Protein AF-A0A2K8JWA5-F1 (afdb_monomer_lite)

Secondary structure (DSSP, 8-state):
----------------PPPPHHHHHHHHHHHHHHHHHHHHHHHHHHHHHHHHHHHHHHHHHHHH--HHHHHHHHHHHHHHHHHHHHHHHHHHHHHHHHHHHHHHHHHTT---HHHHHHHHHHHHSTT-HHHHHHHHHHHHHHHHHHHHHHHHHHHHHHH--

Sequence (161 aa):
MLLPTSLLLILCSLTLADVSSKDVDQMKQELINLQNQLKYIKKSQLKNIENIVTKNVEEISKKKGTEYAEKCANTNGKRLLNDIKEKLDEATIGFIESCRNLLNMIEKHEMNQVELNQTKRMLLQQDGLFKQQINQTISAVNNYVMKKIWTFEQQISKQCY

pLDDT: mean 87.89, std 15.42, range [35.19, 98.12]

Organism: Pristhesancus plagipennis (NCBI:txid1955184)

Foldseek 3Di:
DDDDDDPPPPPPPPPPPFQDPVLLVVLLVLLVVLLVVLVCLLVVLLVVLVVLLVVLLVVQCVVPVDPQLSVVSNVLSVVLSVVLNVLSCVLRVVSNVVSVVVNVCSVVVVDDRVRS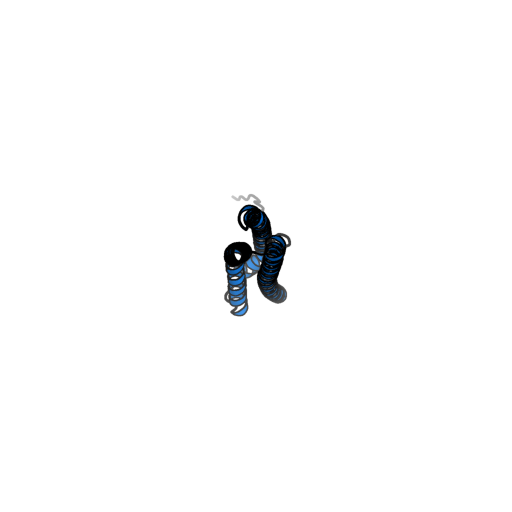SLSSQLRPDPPNVSVVSSVVSSVVSVVVSVVSSVVSSVCSVVPRD

Structure (mmCIF, N/CA/C/O backbone):
data_AF-A0A2K8JWA5-F1
#
_entry.id   AF-A0A2K8JWA5-F1
#
loop_
_atom_site.group_PDB
_atom_site.id
_atom_site.type_symbol
_atom_site.label_atom_id
_atom_site.label_alt_id
_atom_site.label_comp_id
_atom_site.label_asym_id
_atom_site.label_entity_id
_atom_site.label_seq_id
_atom_site.pdbx_PDB_ins_code
_atom_site.Cartn_x
_atom_site.Cartn_y
_atom_site.Cartn_z
_atom_site.occupancy
_atom_site.B_iso_or_equiv
_atom_site.auth_seq_id
_atom_site.auth_comp_id
_atom_site.auth_asym_id
_atom_site.auth_atom_id
_atom_site.pdbx_PDB_model_num
ATOM 1 N N . MET A 1 1 ? 2.955 7.417 -74.165 1.00 35.19 1 MET A N 1
ATOM 2 C CA . MET A 1 1 ? 4.221 7.426 -73.402 1.00 35.19 1 MET A CA 1
ATOM 3 C C . MET A 1 1 ? 4.059 8.354 -72.205 1.00 35.19 1 MET A C 1
ATOM 5 O O . MET A 1 1 ? 3.678 9.491 -72.419 1.00 35.19 1 MET A O 1
ATOM 9 N N . LEU A 1 2 ? 4.347 7.825 -71.007 1.00 36.47 2 LEU A N 1
ATOM 10 C CA . LEU A 1 2 ? 4.754 8.502 -69.758 1.00 36.47 2 LEU A CA 1
ATOM 11 C C . LEU A 1 2 ? 3.751 9.416 -69.004 1.00 36.47 2 LEU A C 1
ATOM 13 O O . LEU A 1 2 ? 3.599 10.594 -69.298 1.00 36.47 2 LEU A O 1
ATOM 17 N N . LEU A 1 3 ? 3.168 8.846 -67.939 1.00 44.75 3 LEU A N 1
ATOM 18 C CA . LEU A 1 3 ? 2.976 9.476 -66.610 1.00 44.75 3 LEU A CA 1
ATOM 19 C C . LEU A 1 3 ? 4.362 9.630 -65.923 1.00 44.75 3 LEU A C 1
ATOM 21 O O . LEU A 1 3 ? 5.254 8.875 -66.328 1.00 44.75 3 LEU A O 1
ATOM 25 N N . PRO A 1 4 ? 4.596 10.516 -64.914 1.00 49.88 4 PRO A N 1
ATOM 26 C CA . PRO A 1 4 ? 3.810 10.584 -63.656 1.00 49.88 4 PRO A CA 1
ATOM 27 C C . PRO A 1 4 ? 3.616 12.005 -63.045 1.00 49.88 4 PRO A C 1
ATOM 29 O O . PRO A 1 4 ? 4.443 12.891 -63.203 1.00 49.88 4 PRO A O 1
ATOM 32 N N . THR A 1 5 ? 2.466 12.366 -62.459 1.00 50.00 5 THR A N 1
ATOM 33 C CA . THR A 1 5 ? 2.044 12.169 -61.045 1.00 50.00 5 THR A CA 1
ATOM 34 C C . THR A 1 5 ? 3.155 12.242 -59.992 1.00 50.00 5 THR A C 1
ATOM 36 O O . THR A 1 5 ? 3.674 11.219 -59.550 1.00 50.00 5 THR A O 1
ATOM 39 N N . SER A 1 6 ? 3.441 13.453 -59.511 1.00 44.62 6 SER A N 1
ATOM 40 C CA . SER A 1 6 ? 4.202 13.693 -58.279 1.00 44.62 6 SER A CA 1
ATOM 41 C C . SER A 1 6 ? 3.305 13.488 -57.053 1.00 44.62 6 SER A C 1
ATOM 43 O O . SER A 1 6 ? 2.729 14.438 -56.526 1.00 44.62 6 SER A O 1
ATOM 45 N N . LEU A 1 7 ? 3.167 12.240 -56.600 1.00 40.28 7 LEU A N 1
ATOM 46 C CA . LEU A 1 7 ? 2.633 11.935 -55.273 1.00 40.28 7 LEU A CA 1
ATOM 47 C C . LEU A 1 7 ? 3.790 12.059 -54.270 1.00 40.28 7 LEU A C 1
ATOM 49 O O . LEU A 1 7 ? 4.608 11.151 -54.132 1.00 40.28 7 LEU A O 1
ATOM 53 N N . LEU A 1 8 ? 3.897 13.210 -53.603 1.00 41.66 8 LEU A N 1
ATOM 54 C CA . LEU A 1 8 ? 4.849 13.399 -52.511 1.00 41.66 8 LEU A CA 1
ATOM 55 C C . LEU A 1 8 ? 4.314 12.655 -51.275 1.00 41.66 8 LEU A C 1
ATOM 57 O O . LEU A 1 8 ? 3.499 13.171 -50.514 1.00 41.66 8 LEU A O 1
ATOM 61 N N . LEU A 1 9 ? 4.737 11.404 -51.108 1.00 40.00 9 LEU A N 1
ATOM 62 C CA . LEU A 1 9 ? 4.533 10.632 -49.885 1.00 40.00 9 LEU A CA 1
ATOM 63 C C . LEU A 1 9 ? 5.448 11.206 -48.796 1.00 40.00 9 LEU A C 1
ATOM 65 O O . LEU A 1 9 ? 6.640 10.907 -48.745 1.00 40.00 9 LEU A O 1
ATOM 69 N N . ILE A 1 10 ? 4.888 12.040 -47.917 1.00 46.53 10 ILE A N 1
ATOM 70 C CA . ILE A 1 10 ? 5.524 12.387 -46.643 1.00 46.53 10 ILE A CA 1
ATOM 71 C C . ILE A 1 10 ? 5.440 11.137 -45.763 1.00 46.53 10 ILE A C 1
ATOM 73 O O . ILE A 1 10 ? 4.456 10.897 -45.065 1.00 46.53 10 ILE A O 1
ATOM 77 N N . LEU A 1 11 ? 6.474 10.302 -45.833 1.00 39.97 11 LEU A N 1
ATOM 78 C CA . LEU A 1 11 ? 6.729 9.277 -44.832 1.00 39.97 11 LEU A CA 1
ATOM 79 C C . LEU A 1 11 ? 7.091 10.002 -43.531 1.00 39.97 11 LEU A C 1
ATOM 81 O O . LEU A 1 11 ? 8.221 10.448 -43.353 1.00 39.97 11 LEU A O 1
ATOM 85 N N . CYS A 1 12 ? 6.133 10.124 -42.610 1.00 38.69 12 CYS A N 1
ATOM 86 C CA . CYS A 1 12 ? 6.438 10.352 -41.200 1.00 38.69 12 CYS A CA 1
ATOM 87 C C . CYS A 1 12 ? 7.185 9.118 -40.679 1.00 38.69 12 CYS A C 1
ATOM 89 O O . CYS A 1 12 ? 6.598 8.219 -40.081 1.00 38.69 12 CYS A O 1
ATOM 91 N N . SER A 1 13 ? 8.492 9.055 -40.917 1.00 44.75 13 SER A N 1
ATOM 92 C CA . SER A 1 13 ? 9.375 8.179 -40.166 1.00 44.75 13 SER A CA 1
ATOM 93 C C . SER A 1 13 ? 9.379 8.685 -38.727 1.00 44.75 13 SER A C 1
ATOM 95 O O . SER A 1 13 ? 10.101 9.621 -38.388 1.00 44.75 13 SER A O 1
ATOM 97 N N . LEU A 1 14 ? 8.542 8.087 -37.877 1.00 46.97 14 LEU A N 1
ATOM 98 C CA . LEU A 1 14 ? 8.767 8.080 -36.437 1.00 46.97 14 LEU A CA 1
ATOM 99 C C . LEU A 1 14 ? 10.097 7.354 -36.217 1.00 46.97 14 LEU A C 1
ATOM 101 O O . LEU A 1 14 ? 10.131 6.148 -35.994 1.00 46.97 14 LEU A O 1
ATOM 105 N N . THR A 1 15 ? 11.208 8.078 -36.327 1.00 48.41 15 THR A N 1
ATOM 106 C CA . THR A 1 15 ? 12.483 7.638 -35.778 1.00 48.41 15 THR A CA 1
ATOM 107 C C . THR A 1 15 ? 12.279 7.603 -34.269 1.00 48.41 15 THR A C 1
ATOM 109 O O . THR A 1 15 ? 12.409 8.622 -33.587 1.00 48.41 15 THR A O 1
ATOM 112 N N . LEU A 1 16 ? 11.840 6.457 -33.745 1.00 56.34 16 LEU A N 1
ATOM 113 C CA . LEU A 1 16 ? 11.943 6.183 -32.322 1.00 56.34 16 LEU A CA 1
ATOM 114 C C . LEU A 1 16 ? 13.439 6.231 -32.033 1.00 56.34 16 LEU A C 1
ATOM 116 O O . LEU A 1 16 ? 14.168 5.338 -32.449 1.00 56.34 16 LEU A O 1
ATOM 120 N N . ALA A 1 17 ? 13.900 7.324 -31.426 1.00 66.25 17 ALA A N 1
ATOM 121 C CA . ALA A 1 17 ? 15.262 7.380 -30.931 1.00 66.25 17 ALA A CA 1
ATOM 122 C C . ALA A 1 17 ? 15.467 6.159 -30.025 1.00 66.25 17 ALA A C 1
ATOM 124 O O . ALA A 1 17 ? 14.607 5.869 -29.182 1.00 66.25 17 ALA A O 1
ATOM 125 N N . ASP A 1 18 ? 16.561 5.432 -30.243 1.00 81.62 18 ASP A N 1
ATOM 126 C CA . ASP A 1 18 ? 16.904 4.289 -29.406 1.00 81.62 18 ASP A CA 1
ATOM 127 C C . ASP A 1 18 ? 16.947 4.722 -27.940 1.00 81.62 18 ASP A C 1
ATOM 129 O O . ASP A 1 18 ? 17.388 5.827 -27.597 1.00 81.62 18 ASP A O 1
ATOM 133 N N . VAL A 1 19 ? 16.461 3.849 -27.061 1.00 87.81 19 VAL A N 1
ATOM 134 C CA . VAL A 1 19 ? 16.524 4.079 -25.622 1.00 87.81 19 VAL A CA 1
ATOM 135 C C . VAL A 1 19 ? 17.988 4.056 -25.207 1.00 87.81 19 VAL A C 1
ATOM 137 O O . VAL A 1 19 ? 18.680 3.050 -25.362 1.00 87.81 19 VAL A O 1
ATOM 140 N N . SER A 1 20 ? 18.465 5.182 -24.680 1.00 92.50 20 SER A N 1
ATOM 141 C CA . SER A 1 20 ? 19.855 5.319 -24.252 1.00 92.50 20 SER A CA 1
ATOM 142 C C . SER A 1 20 ? 20.125 4.551 -22.954 1.00 92.50 20 SER A C 1
ATOM 144 O O . SER A 1 20 ? 19.215 4.292 -22.167 1.00 92.50 20 SER A O 1
ATOM 146 N N . SER A 1 21 ? 21.394 4.251 -22.663 1.00 92.69 21 SER A N 1
ATOM 147 C CA . SER A 1 21 ? 21.792 3.675 -21.365 1.00 92.69 21 SER A CA 1
ATOM 148 C C . SER A 1 21 ? 21.350 4.546 -20.184 1.00 92.69 21 SER A C 1
ATOM 150 O O . SER A 1 21 ? 20.861 4.037 -19.180 1.00 92.69 21 SER A O 1
ATOM 152 N N . LYS A 1 22 ? 21.420 5.873 -20.342 1.00 94.75 22 LYS A N 1
ATOM 153 C CA . LYS A 1 22 ? 20.919 6.833 -19.354 1.00 94.75 22 LYS A CA 1
ATOM 154 C C . LYS A 1 22 ? 19.415 6.686 -19.118 1.00 94.75 22 LYS A C 1
ATOM 156 O O . LYS A 1 22 ? 18.977 6.750 -17.973 1.00 94.75 22 LYS A O 1
ATOM 161 N N . ASP A 1 23 ? 18.626 6.497 -20.176 1.00 94.69 23 ASP A N 1
ATOM 162 C CA . ASP A 1 23 ? 17.183 6.270 -20.043 1.00 94.69 23 ASP A CA 1
ATOM 163 C C . ASP A 1 23 ? 16.895 4.965 -19.293 1.00 94.69 23 ASP A C 1
ATOM 165 O O . ASP A 1 23 ? 16.015 4.928 -18.435 1.00 94.69 23 ASP A O 1
ATOM 169 N N . VAL A 1 24 ? 17.658 3.906 -19.584 1.00 95.94 24 VAL A N 1
ATOM 170 C CA . VAL A 1 24 ? 17.571 2.624 -18.873 1.00 95.94 24 VAL A CA 1
ATOM 171 C C . VAL A 1 24 ? 17.838 2.809 -17.381 1.00 95.94 24 VAL A C 1
ATOM 173 O O . VAL A 1 24 ? 17.037 2.363 -16.559 1.00 95.94 24 VAL A O 1
ATOM 176 N N . ASP A 1 25 ? 18.906 3.516 -17.016 1.00 97.00 25 ASP A N 1
ATOM 177 C CA . ASP A 1 25 ? 19.234 3.780 -15.613 1.00 97.00 25 ASP A CA 1
ATOM 178 C C . ASP A 1 25 ? 18.148 4.609 -14.917 1.00 97.00 25 ASP A C 1
ATOM 180 O O . ASP A 1 25 ? 17.762 4.308 -13.786 1.00 97.00 25 ASP A O 1
ATOM 184 N N . GLN A 1 26 ? 17.588 5.611 -15.601 1.00 96.62 26 GLN A N 1
ATOM 185 C CA . GLN A 1 26 ? 16.473 6.400 -15.075 1.00 96.62 26 GLN A CA 1
ATOM 186 C C . GLN A 1 26 ? 15.218 5.553 -14.848 1.00 96.62 26 GLN A C 1
ATOM 188 O O . GLN A 1 26 ? 14.578 5.692 -13.806 1.00 96.62 26 GLN A O 1
ATOM 193 N N . MET A 1 27 ? 14.877 4.648 -15.772 1.00 96.38 27 MET A N 1
ATOM 194 C CA . MET A 1 27 ? 13.753 3.725 -15.594 1.00 96.38 27 MET A CA 1
ATOM 195 C C . MET A 1 27 ? 13.962 2.808 -14.387 1.00 96.38 27 MET A C 1
ATOM 197 O O . MET A 1 27 ? 13.051 2.665 -13.573 1.00 96.38 27 MET A O 1
ATOM 201 N N . LYS A 1 28 ? 15.161 2.229 -14.225 1.00 97.88 28 LYS A N 1
ATOM 202 C CA . LYS A 1 28 ? 15.490 1.385 -13.064 1.00 97.88 28 LYS A CA 1
ATOM 203 C C . LYS A 1 28 ? 15.317 2.149 -11.752 1.00 97.88 28 LYS A C 1
ATOM 205 O O . LYS A 1 28 ? 14.650 1.663 -10.839 1.00 97.88 28 LYS A O 1
ATOM 210 N N . GLN A 1 29 ? 15.873 3.358 -11.672 1.00 97.50 29 GLN A N 1
ATOM 211 C CA . GLN A 1 29 ? 15.758 4.198 -10.478 1.00 97.50 29 GLN A CA 1
ATOM 212 C C . GLN A 1 29 ? 14.308 4.575 -10.178 1.00 97.50 29 GLN A C 1
ATOM 214 O O . GLN A 1 29 ? 13.878 4.514 -9.027 1.00 97.50 29 GLN A O 1
ATOM 219 N N . GLU A 1 30 ? 13.524 4.907 -11.201 1.00 95.50 30 GLU A N 1
ATOM 220 C CA . GLU A 1 30 ? 12.109 5.216 -11.030 1.00 95.50 30 GLU A CA 1
ATOM 221 C C . GLU A 1 30 ? 11.323 4.015 -10.481 1.00 95.50 30 GLU A C 1
ATOM 223 O O . GLU A 1 30 ? 10.567 4.160 -9.522 1.00 95.50 30 GLU A O 1
ATOM 228 N N . LEU A 1 31 ? 11.548 2.811 -11.011 1.00 96.94 31 LEU A N 1
ATOM 229 C CA . LEU A 1 31 ? 10.904 1.587 -10.521 1.00 96.94 31 LEU A CA 1
ATOM 230 C C . LEU A 1 31 ? 11.259 1.289 -9.058 1.00 96.94 31 LEU A C 1
ATOM 232 O O . LEU A 1 31 ? 10.399 0.858 -8.287 1.00 96.94 31 LEU A O 1
ATOM 236 N N . ILE A 1 32 ? 12.509 1.522 -8.651 1.00 97.38 32 ILE A N 1
ATOM 237 C CA . ILE A 1 32 ? 12.948 1.373 -7.255 1.00 97.38 32 ILE A CA 1
ATOM 238 C C . ILE A 1 32 ? 12.263 2.416 -6.363 1.00 97.38 32 ILE A C 1
ATOM 240 O O . ILE A 1 32 ? 11.749 2.080 -5.291 1.00 97.38 32 ILE A O 1
ATOM 244 N N . ASN A 1 33 ? 12.207 3.670 -6.811 1.00 95.19 33 ASN A N 1
ATOM 245 C CA . ASN A 1 33 ? 11.564 4.757 -6.079 1.00 95.19 33 ASN A CA 1
ATOM 246 C C . ASN A 1 33 ? 10.072 4.490 -5.870 1.00 95.19 33 ASN A C 1
ATOM 248 O O . ASN A 1 33 ? 9.598 4.588 -4.737 1.00 95.19 33 ASN A O 1
ATOM 252 N N . LEU A 1 34 ? 9.350 4.075 -6.912 1.00 94.38 34 LEU A N 1
ATOM 253 C CA . LEU A 1 34 ? 7.928 3.735 -6.822 1.00 94.38 34 LEU A CA 1
ATOM 254 C C . LEU A 1 34 ? 7.680 2.577 -5.847 1.00 94.38 34 LEU A C 1
ATOM 256 O O . LEU A 1 34 ? 6.796 2.671 -4.994 1.00 94.38 34 LEU A O 1
ATOM 260 N N . GLN A 1 35 ? 8.500 1.520 -5.882 1.00 96.06 35 GLN A N 1
ATOM 261 C CA . GLN A 1 35 ? 8.408 0.428 -4.904 1.00 96.06 35 GLN A CA 1
ATOM 262 C C . GLN A 1 35 ? 8.586 0.922 -3.467 1.00 96.06 35 GLN A C 1
ATOM 264 O O . GLN A 1 35 ? 7.844 0.516 -2.569 1.00 96.06 35 GLN A O 1
ATOM 269 N N . ASN A 1 36 ? 9.581 1.775 -3.231 1.00 95.19 36 ASN A N 1
ATOM 270 C CA . ASN A 1 36 ? 9.869 2.301 -1.902 1.00 95.19 36 ASN A CA 1
ATOM 271 C C . ASN A 1 36 ? 8.759 3.235 -1.411 1.00 95.19 36 ASN A C 1
ATOM 273 O O . ASN A 1 36 ? 8.352 3.129 -0.254 1.00 95.19 36 ASN A O 1
ATOM 277 N N . GLN A 1 37 ? 8.215 4.080 -2.288 1.00 92.88 37 GLN A N 1
ATOM 278 C CA . GLN A 1 37 ? 7.070 4.937 -1.985 1.00 92.88 37 GLN A CA 1
ATOM 279 C C . GLN A 1 37 ? 5.833 4.114 -1.611 1.00 92.88 37 GLN A C 1
ATOM 281 O O . GLN A 1 37 ? 5.233 4.366 -0.568 1.00 92.88 37 GLN A O 1
ATOM 286 N N . LEU A 1 38 ? 5.489 3.082 -2.387 1.00 94.56 38 LEU A N 1
ATOM 287 C CA . LEU A 1 38 ? 4.351 2.198 -2.102 1.00 94.56 38 LEU A CA 1
ATOM 288 C C . LEU A 1 38 ? 4.495 1.493 -0.745 1.00 94.56 38 LEU A C 1
ATOM 290 O O . LEU A 1 38 ? 3.571 1.507 0.072 1.00 94.56 38 LEU A O 1
ATOM 294 N N . LYS A 1 39 ? 5.679 0.934 -0.459 1.00 94.75 39 LYS A N 1
ATOM 295 C CA . LYS A 1 39 ? 5.983 0.305 0.840 1.00 94.75 39 LYS A CA 1
ATOM 296 C C . LYS A 1 39 ? 5.888 1.306 1.991 1.00 94.75 39 LYS A C 1
ATOM 298 O O . LYS A 1 39 ? 5.337 0.980 3.044 1.00 94.75 39 LYS A O 1
ATOM 303 N N . TYR A 1 40 ? 6.421 2.511 1.798 1.00 93.56 40 TYR A N 1
ATOM 304 C CA . TYR A 1 40 ? 6.376 3.573 2.796 1.00 93.56 40 TYR A CA 1
ATOM 305 C C . TYR A 1 40 ? 4.939 4.003 3.093 1.00 93.56 40 TYR A C 1
ATOM 307 O O . TYR A 1 40 ? 4.559 4.063 4.260 1.00 93.56 40 TYR A O 1
ATOM 315 N N . ILE A 1 41 ? 4.126 4.237 2.061 1.00 90.75 41 ILE A N 1
ATOM 316 C CA . ILE A 1 41 ? 2.726 4.653 2.200 1.00 90.75 41 ILE A CA 1
ATOM 317 C C . ILE A 1 41 ? 1.936 3.606 2.973 1.00 90.75 41 ILE A C 1
ATOM 319 O O . ILE A 1 41 ? 1.293 3.948 3.963 1.00 90.75 41 ILE A O 1
ATOM 323 N N . LYS A 1 42 ? 2.062 2.326 2.605 1.00 94.06 42 LYS A N 1
ATOM 324 C CA . LYS A 1 42 ? 1.439 1.224 3.346 1.00 94.06 42 LYS A CA 1
ATOM 325 C C . LYS A 1 42 ? 1.838 1.241 4.825 1.00 94.06 42 LYS A C 1
ATOM 327 O O . LYS A 1 42 ? 0.972 1.226 5.696 1.00 94.06 42 LYS A O 1
ATOM 332 N N . LYS A 1 43 ? 3.141 1.301 5.122 1.00 94.56 43 LYS A N 1
ATOM 333 C CA . LYS A 1 43 ? 3.648 1.299 6.504 1.00 94.56 43 LYS A CA 1
ATOM 334 C C . LYS A 1 43 ? 3.166 2.516 7.298 1.00 94.56 43 LYS A C 1
ATOM 336 O O . LYS A 1 43 ? 2.790 2.379 8.458 1.00 94.56 43 LYS A O 1
ATOM 341 N N . SER A 1 44 ? 3.188 3.694 6.679 1.00 93.44 44 SER A N 1
ATOM 342 C CA . SER A 1 44 ? 2.771 4.954 7.294 1.00 93.44 44 SER A CA 1
ATOM 343 C C . SER A 1 44 ? 1.276 4.949 7.621 1.00 93.44 44 SER A C 1
ATOM 345 O O . SER A 1 44 ? 0.895 5.271 8.746 1.00 93.44 44 SER A O 1
ATOM 347 N N . GLN A 1 45 ? 0.437 4.495 6.683 1.00 92.56 45 GLN A N 1
ATOM 348 C CA . GLN A 1 45 ? -1.006 4.377 6.892 1.00 92.56 45 GLN A CA 1
ATOM 349 C C . GLN A 1 45 ? -1.331 3.391 8.014 1.00 92.56 45 GLN A C 1
ATOM 351 O O . GLN A 1 45 ? -2.048 3.756 8.938 1.00 92.56 45 GLN A O 1
ATOM 356 N N . LEU A 1 46 ? -0.747 2.187 8.007 1.00 95.69 46 LEU A N 1
ATOM 357 C CA . LEU A 1 46 ? -0.974 1.203 9.074 1.00 95.69 46 LEU A CA 1
ATOM 358 C C . LEU A 1 46 ? -0.615 1.755 10.455 1.00 95.69 46 LEU A C 1
ATOM 360 O O . LEU A 1 46 ? -1.440 1.703 11.363 1.00 95.69 46 LEU A O 1
ATOM 364 N N . LYS A 1 47 ? 0.559 2.381 10.586 1.00 96.25 47 LYS A N 1
ATOM 365 C CA . LYS A 1 47 ? 0.984 3.007 11.843 1.00 96.25 47 LYS A CA 1
ATOM 366 C C . LYS A 1 47 ? 0.022 4.110 12.297 1.00 96.25 47 LYS A C 1
ATOM 368 O O . LYS A 1 47 ? -0.232 4.264 13.490 1.00 96.25 47 LYS A O 1
ATOM 373 N N . ASN A 1 48 ? -0.509 4.899 11.364 1.00 94.19 48 ASN A N 1
ATOM 374 C CA . ASN A 1 48 ? -1.488 5.932 11.687 1.00 94.19 48 ASN A CA 1
ATOM 375 C C . ASN A 1 48 ? -2.786 5.328 12.247 1.00 94.19 48 ASN A C 1
ATOM 377 O O . ASN A 1 48 ? -3.286 5.793 13.268 1.00 94.19 48 ASN A O 1
ATOM 381 N N . ILE A 1 49 ? -3.296 4.259 11.631 1.00 95.19 49 ILE A N 1
ATOM 382 C CA . ILE A 1 49 ? -4.500 3.567 12.112 1.00 95.19 49 ILE A CA 1
ATOM 383 C C . ILE A 1 49 ? -4.269 2.908 13.463 1.00 95.19 49 ILE A C 1
ATOM 385 O O . ILE A 1 49 ? -5.129 3.021 14.331 1.00 95.19 49 ILE A O 1
ATOM 389 N N . GLU A 1 50 ? -3.114 2.279 13.677 1.00 96.62 50 GLU A N 1
ATOM 390 C CA . GLU A 1 50 ? -2.748 1.711 14.979 1.00 96.62 50 GLU A CA 1
ATOM 391 C C . GLU A 1 50 ? -2.817 2.782 16.072 1.00 96.62 50 GLU A C 1
ATOM 393 O O . GLU A 1 50 ? -3.455 2.576 17.101 1.00 96.62 50 GLU A O 1
ATOM 398 N N . ASN A 1 51 ? -2.257 3.968 15.818 1.00 96.94 51 ASN A N 1
ATOM 399 C CA . ASN A 1 51 ? -2.325 5.084 16.759 1.00 96.94 51 ASN A CA 1
ATOM 400 C C . ASN A 1 51 ? -3.762 5.569 17.006 1.00 96.94 51 ASN A C 1
ATOM 402 O O . ASN A 1 51 ? -4.109 5.884 18.144 1.00 96.94 51 ASN A O 1
ATOM 406 N N . ILE A 1 52 ? -4.591 5.658 15.961 1.00 95.06 52 ILE A N 1
ATOM 407 C CA . ILE A 1 52 ? -5.999 6.069 16.077 1.00 95.06 52 ILE A CA 1
ATOM 408 C C . ILE A 1 52 ? -6.785 5.060 16.915 1.00 95.06 52 ILE A C 1
ATOM 410 O O . ILE A 1 52 ? -7.533 5.463 17.806 1.00 95.06 52 ILE A O 1
ATOM 414 N N . VAL A 1 53 ? -6.600 3.764 16.659 1.00 95.62 53 VAL A N 1
ATOM 415 C CA . VAL A 1 53 ? -7.246 2.687 17.415 1.00 95.62 53 VAL A CA 1
ATOM 416 C C . VAL A 1 53 ? -6.825 2.742 18.877 1.00 95.62 53 VAL A C 1
ATOM 418 O O . VAL A 1 53 ? -7.698 2.804 19.739 1.00 95.62 53 VAL A O 1
ATOM 421 N N . THR A 1 54 ? -5.522 2.797 19.163 1.00 95.94 54 THR A N 1
ATOM 422 C CA . THR A 1 54 ? -5.002 2.859 20.536 1.00 95.94 54 THR A CA 1
ATOM 423 C C . THR A 1 54 ? -5.580 4.046 21.300 1.00 95.94 54 THR A C 1
ATOM 425 O O . THR A 1 54 ? -6.138 3.862 22.379 1.00 95.94 54 THR A O 1
ATOM 428 N N . LYS A 1 55 ? -5.548 5.253 20.716 1.00 94.88 55 LYS A N 1
ATOM 429 C CA . LYS A 1 55 ? -6.110 6.456 21.352 1.00 94.88 55 LYS A CA 1
ATOM 430 C C . LYS A 1 55 ? -7.596 6.306 21.665 1.00 94.88 55 LYS A C 1
ATOM 432 O O . LYS A 1 55 ? -8.026 6.611 22.771 1.00 94.88 55 LYS A O 1
ATOM 437 N N . ASN A 1 56 ? -8.377 5.811 20.709 1.00 93.25 56 ASN A N 1
ATOM 438 C CA . ASN A 1 56 ? -9.815 5.642 20.890 1.00 93.25 56 ASN A CA 1
ATOM 439 C C . ASN A 1 56 ? -10.153 4.577 21.947 1.00 93.25 56 ASN A C 1
ATOM 441 O O . ASN A 1 56 ? -11.071 4.771 22.742 1.00 93.25 56 ASN A O 1
ATOM 445 N N . VAL A 1 57 ? -9.402 3.472 21.996 1.00 91.00 57 VAL A N 1
ATOM 446 C CA . VAL A 1 57 ? -9.555 2.439 23.033 1.00 91.00 57 VAL A CA 1
ATOM 447 C C . VAL A 1 57 ? -9.244 3.012 24.416 1.00 91.00 57 VAL A C 1
ATOM 449 O O . VAL A 1 57 ? -10.044 2.844 25.337 1.00 91.00 57 VAL A O 1
ATOM 452 N N . GLU A 1 58 ? -8.132 3.737 24.561 1.00 91.75 58 GLU A N 1
ATOM 453 C CA . GLU A 1 58 ? -7.763 4.393 25.819 1.00 91.75 58 GLU A CA 1
ATOM 454 C C . GLU A 1 58 ? -8.820 5.408 26.272 1.00 91.75 58 GLU A C 1
ATOM 456 O O . GLU A 1 58 ? -9.151 5.482 27.456 1.00 91.75 58 GLU A O 1
ATOM 461 N N . GLU A 1 59 ? -9.369 6.196 25.347 1.00 91.31 59 GLU A N 1
ATOM 462 C CA . GLU A 1 59 ? -10.428 7.154 25.655 1.00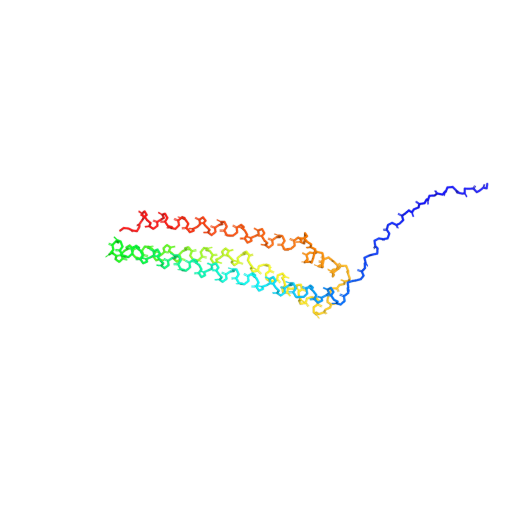 91.31 59 GLU A CA 1
ATOM 463 C C . GLU A 1 59 ? -11.715 6.480 26.131 1.00 91.31 59 GLU A C 1
ATOM 465 O O . GLU A 1 59 ? -12.336 6.959 27.081 1.00 91.31 59 GLU A O 1
ATOM 470 N N . ILE A 1 60 ? -12.123 5.381 25.493 1.00 90.00 60 ILE A N 1
ATOM 471 C CA . ILE A 1 60 ? -13.298 4.611 25.912 1.00 90.00 60 ILE A CA 1
ATOM 472 C C . ILE A 1 60 ? -13.067 3.994 27.294 1.00 90.00 60 ILE A C 1
ATOM 474 O O . ILE A 1 60 ? -13.931 4.140 28.162 1.00 90.00 60 ILE A O 1
ATOM 478 N N . SER A 1 61 ? -11.896 3.393 27.528 1.00 87.12 61 SER A N 1
ATOM 479 C CA . SER A 1 61 ? -11.527 2.817 28.828 1.00 87.12 61 SER A CA 1
ATOM 480 C C . SER A 1 61 ? -11.603 3.875 29.941 1.00 87.12 61 SER A C 1
ATOM 482 O O . SER A 1 61 ? -12.285 3.670 30.945 1.00 87.12 61 SER A O 1
ATOM 484 N N . LYS A 1 62 ? -11.060 5.083 29.712 1.00 87.69 62 LYS A N 1
ATOM 485 C CA . LYS A 1 62 ? -11.138 6.213 30.662 1.00 87.69 62 LYS A CA 1
ATOM 486 C C . LYS A 1 62 ? -12.560 6.738 30.890 1.00 87.69 62 LYS A C 1
ATOM 488 O O . LYS A 1 62 ? -12.897 7.105 32.011 1.00 87.69 62 LYS A O 1
ATOM 493 N N . LYS A 1 63 ? -13.387 6.834 29.841 1.00 86.31 63 LYS A N 1
ATOM 494 C CA . LYS A 1 63 ? -14.738 7.430 29.918 1.00 86.31 63 LYS A CA 1
ATOM 495 C C . LYS A 1 63 ? -15.784 6.487 30.511 1.00 86.31 63 LYS A C 1
ATOM 497 O O . LYS A 1 63 ? -16.778 6.970 31.049 1.00 86.31 63 LYS A O 1
ATOM 502 N N . LYS A 1 64 ? -15.626 5.175 30.330 1.00 83.50 64 LYS A N 1
ATOM 503 C CA . LYS A 1 64 ? -16.636 4.172 30.706 1.00 83.50 64 LYS A CA 1
ATOM 504 C C . LYS A 1 64 ? -16.214 3.318 31.890 1.00 83.50 64 LYS A C 1
ATOM 506 O O . LYS A 1 64 ? -17.080 2.920 32.657 1.00 83.50 64 LYS A O 1
ATOM 511 N N . GLY A 1 65 ? -14.915 3.073 32.065 1.00 74.69 65 GLY A N 1
ATOM 512 C CA . GLY A 1 65 ? -14.386 2.345 33.217 1.00 74.69 65 GLY A CA 1
ATOM 513 C C . GLY A 1 65 ? -14.848 0.888 33.314 1.00 74.69 65 GLY A C 1
ATOM 514 O O . GLY A 1 65 ? -14.730 0.298 34.384 1.00 74.69 65 GLY A O 1
ATOM 515 N N . THR A 1 66 ? -15.389 0.308 32.232 1.00 82.69 66 THR A N 1
ATOM 516 C CA . THR A 1 66 ? -15.826 -1.092 32.190 1.00 82.69 66 THR A CA 1
ATOM 517 C C . THR A 1 66 ? -14.927 -1.913 31.271 1.00 82.69 66 THR A C 1
ATOM 519 O O . THR A 1 66 ? -14.579 -1.496 30.164 1.00 82.69 66 THR A O 1
ATOM 522 N N . GLU A 1 67 ? -14.598 -3.130 31.710 1.00 86.38 67 GLU A N 1
ATOM 523 C CA . GLU A 1 67 ? -13.864 -4.109 30.897 1.00 86.38 67 GLU A CA 1
ATOM 524 C C . GLU A 1 67 ? -14.605 -4.412 29.581 1.00 86.38 67 GLU A C 1
ATOM 526 O O . GLU A 1 67 ? -13.991 -4.607 28.530 1.00 86.38 67 GLU A O 1
ATOM 531 N N . TYR A 1 68 ? -15.943 -4.387 29.614 1.00 88.81 68 TYR A N 1
ATOM 532 C CA . TYR A 1 68 ? -16.778 -4.570 28.431 1.00 88.81 68 TYR A CA 1
ATOM 533 C C . TYR A 1 68 ? -16.547 -3.477 27.377 1.00 88.81 68 TYR A C 1
ATOM 535 O O . TYR A 1 68 ? -16.311 -3.804 26.210 1.00 88.81 68 TYR A O 1
ATOM 543 N N . ALA A 1 69 ? -16.570 -2.198 27.765 1.00 89.25 69 ALA A N 1
ATOM 544 C CA . ALA A 1 69 ? -16.390 -1.090 26.831 1.00 89.25 69 ALA A CA 1
ATOM 545 C C . ALA A 1 69 ? -14.995 -1.118 26.185 1.00 89.25 69 ALA A C 1
ATOM 547 O O . ALA A 1 69 ? -14.868 -0.950 24.969 1.00 89.25 69 ALA A O 1
ATOM 548 N N . GLU A 1 70 ? -13.957 -1.421 26.967 1.00 90.88 70 GLU A N 1
ATOM 549 C CA . GLU A 1 70 ? -12.594 -1.577 26.456 1.00 90.88 70 GLU A CA 1
ATOM 550 C C . GLU A 1 70 ? -12.477 -2.755 25.478 1.00 90.88 70 GLU A C 1
ATOM 552 O O . GLU A 1 70 ? -11.933 -2.611 24.379 1.00 90.88 70 GLU A O 1
ATOM 557 N N . LYS A 1 71 ? -13.039 -3.920 25.822 1.00 93.50 71 LYS A N 1
ATOM 558 C CA . LYS A 1 71 ? -13.043 -5.105 24.950 1.00 93.50 71 LYS A CA 1
ATOM 559 C C . LYS A 1 71 ? -13.820 -4.862 23.653 1.00 93.50 71 LYS A C 1
ATOM 561 O O . LYS A 1 71 ? -13.383 -5.298 22.582 1.00 93.50 71 LYS A O 1
ATOM 566 N N . CYS A 1 72 ? -14.941 -4.149 23.734 1.00 93.88 72 CYS A N 1
ATOM 567 C CA . CYS A 1 72 ? -15.737 -3.717 22.589 1.00 93.88 72 CYS A CA 1
ATOM 568 C C . CYS A 1 72 ? -14.923 -2.808 21.656 1.00 93.88 72 CYS A C 1
ATOM 570 O O . CYS A 1 72 ? -14.824 -3.090 20.457 1.00 93.88 72 CYS A O 1
ATOM 572 N N . ALA A 1 73 ? -14.271 -1.770 22.192 1.00 94.06 73 ALA A N 1
ATOM 573 C CA . ALA A 1 73 ? -13.449 -0.851 21.406 1.00 94.06 73 ALA A CA 1
ATOM 574 C C . ALA A 1 73 ? -12.250 -1.569 20.764 1.00 94.06 73 ALA A C 1
ATOM 576 O O . ALA A 1 73 ? -12.003 -1.409 19.569 1.00 94.06 73 ALA A O 1
ATOM 577 N N . ASN A 1 74 ? -11.570 -2.440 21.516 1.00 94.38 74 ASN A N 1
ATOM 578 C CA . ASN A 1 74 ? -10.459 -3.254 21.019 1.00 94.38 74 ASN A CA 1
ATOM 579 C C . ASN A 1 74 ? -10.877 -4.185 19.873 1.00 94.38 74 ASN A C 1
ATOM 581 O O . ASN A 1 74 ? -10.164 -4.311 18.878 1.00 94.38 74 ASN A O 1
ATOM 585 N N . THR A 1 75 ? -12.033 -4.841 19.990 1.00 95.88 75 THR A N 1
ATOM 586 C CA . THR A 1 75 ? -12.543 -5.750 18.950 1.00 95.88 75 THR A CA 1
ATOM 587 C C . THR A 1 75 ? -12.847 -4.992 17.659 1.00 95.88 75 THR A C 1
ATOM 589 O O . THR A 1 75 ? -12.431 -5.415 16.578 1.00 95.88 75 THR A O 1
ATOM 592 N N . ASN A 1 76 ? -13.509 -3.837 17.765 1.00 95.75 76 ASN A N 1
ATOM 593 C CA . ASN A 1 76 ? -13.790 -2.981 16.614 1.00 95.75 76 ASN A CA 1
ATOM 594 C C . 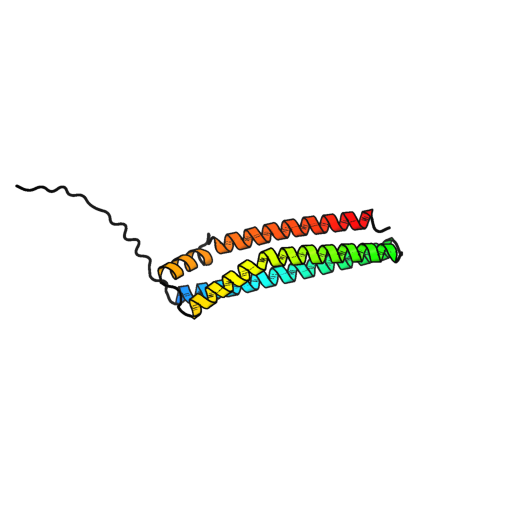ASN A 1 76 ? -12.506 -2.397 16.002 1.00 95.75 76 ASN A C 1
ATOM 596 O O . ASN A 1 76 ? -12.364 -2.378 14.780 1.00 95.75 76 ASN A O 1
ATOM 600 N N . GLY A 1 77 ? -11.535 -2.004 16.830 1.00 96.50 77 GLY A N 1
ATOM 601 C CA . GLY A 1 77 ? -10.239 -1.497 16.383 1.00 96.50 77 GLY A CA 1
ATOM 602 C C . GLY A 1 77 ? -9.415 -2.538 15.623 1.00 96.50 77 GLY A C 1
ATOM 603 O O . GLY A 1 77 ? -8.860 -2.241 14.567 1.00 96.50 77 GLY A O 1
ATOM 604 N N . LYS A 1 78 ? -9.400 -3.793 16.093 1.00 96.31 78 LYS A N 1
ATOM 605 C CA . LYS A 1 78 ? -8.763 -4.913 15.377 1.00 96.31 78 LYS A CA 1
ATOM 606 C C . LYS A 1 78 ? -9.417 -5.175 14.022 1.00 96.31 78 LYS A C 1
ATOM 608 O O . LYS A 1 78 ? -8.708 -5.387 13.042 1.00 96.31 78 LYS A O 1
ATOM 613 N N . ARG A 1 79 ? -10.753 -5.130 13.948 1.00 96.19 79 ARG A N 1
ATOM 614 C CA . ARG A 1 79 ? -11.478 -5.263 12.675 1.00 96.19 79 ARG A CA 1
ATOM 615 C C . ARG A 1 79 ? -11.104 -4.137 11.708 1.00 96.19 79 ARG A C 1
ATOM 617 O O . ARG A 1 79 ? -10.769 -4.427 10.568 1.00 96.19 79 ARG A O 1
ATOM 624 N N . LEU A 1 80 ? -11.082 -2.884 12.170 1.00 96.75 80 LEU A N 1
ATOM 625 C CA . LEU A 1 80 ? -10.651 -1.740 11.360 1.00 96.75 80 LEU A CA 1
ATOM 626 C C . LEU A 1 80 ? -9.232 -1.932 10.799 1.00 96.75 80 LEU A C 1
ATOM 628 O O . LEU A 1 80 ? -9.005 -1.708 9.610 1.00 96.75 80 LEU A O 1
ATOM 632 N N . LEU A 1 81 ? -8.286 -2.339 11.650 1.00 96.88 81 LEU A N 1
ATOM 633 C CA . LEU A 1 81 ? -6.896 -2.570 11.252 1.00 96.88 81 LEU A CA 1
ATOM 634 C C . LEU A 1 81 ? -6.775 -3.650 10.177 1.00 96.88 81 LEU A C 1
ATOM 636 O O . LEU A 1 81 ? -6.055 -3.447 9.202 1.00 96.88 81 LEU A O 1
ATOM 640 N N . ASN A 1 82 ? -7.494 -4.763 10.330 1.00 96.69 82 ASN A N 1
ATOM 641 C CA . ASN A 1 82 ? -7.487 -5.845 9.347 1.00 96.69 82 ASN A CA 1
ATOM 642 C C . ASN A 1 82 ? -8.094 -5.395 8.011 1.00 96.69 82 ASN A C 1
ATOM 644 O O . ASN A 1 82 ? -7.430 -5.525 6.986 1.00 96.69 82 ASN A O 1
ATOM 648 N N . ASP A 1 83 ? -9.278 -4.771 8.033 1.00 95.75 83 ASP A N 1
ATOM 649 C CA . ASP A 1 83 ? -9.948 -4.244 6.835 1.00 95.75 83 ASP A CA 1
ATOM 650 C C . ASP A 1 83 ? -9.042 -3.275 6.051 1.00 95.75 83 ASP A C 1
ATOM 652 O O . ASP A 1 83 ? -8.987 -3.295 4.819 1.00 95.75 83 ASP A O 1
ATOM 656 N N . ILE A 1 84 ? -8.346 -2.374 6.755 1.00 96.31 84 ILE A N 1
ATOM 657 C CA . ILE A 1 84 ? -7.455 -1.396 6.122 1.00 96.31 84 ILE A CA 1
ATOM 658 C C . ILE A 1 84 ? -6.180 -2.064 5.613 1.00 96.31 84 ILE A C 1
ATOM 660 O O . ILE A 1 84 ? -5.713 -1.719 4.527 1.00 96.31 84 ILE A O 1
ATOM 664 N N . LYS A 1 85 ? -5.620 -3.017 6.362 1.00 96.31 85 LYS A N 1
ATOM 665 C CA . LYS A 1 85 ? -4.437 -3.767 5.941 1.00 96.31 85 LYS A CA 1
ATOM 666 C C . LYS A 1 85 ? -4.695 -4.531 4.652 1.00 96.31 85 LYS A C 1
ATOM 668 O O . LYS A 1 85 ? -3.915 -4.378 3.718 1.00 96.31 85 LYS A O 1
ATOM 673 N N . GLU A 1 86 ? -5.796 -5.272 4.582 1.00 95.38 86 GLU A N 1
ATOM 674 C CA . GLU A 1 86 ? -6.209 -5.980 3.369 1.00 95.38 86 GLU A CA 1
ATOM 675 C C . GLU A 1 86 ? -6.368 -5.004 2.203 1.00 95.38 86 GLU A C 1
ATOM 677 O O . GLU A 1 86 ? -5.822 -5.232 1.124 1.00 95.38 86 GLU A O 1
ATOM 682 N N . LYS A 1 87 ? -7.009 -3.849 2.431 1.00 94.31 87 LYS A N 1
ATOM 683 C CA . LYS A 1 87 ? -7.209 -2.885 1.348 1.00 94.31 87 LYS A CA 1
ATOM 684 C C . LYS A 1 87 ? -5.918 -2.232 0.855 1.00 94.31 87 LYS A C 1
ATOM 686 O O . LYS A 1 87 ? -5.765 -1.998 -0.344 1.00 94.31 87 LYS A O 1
ATOM 691 N N . LEU A 1 88 ? -4.990 -1.929 1.761 1.00 94.56 88 LEU A N 1
ATOM 692 C CA . LEU A 1 88 ? -3.658 -1.434 1.408 1.00 94.56 88 LEU A CA 1
ATOM 693 C C . LEU A 1 88 ? -2.846 -2.506 0.672 1.00 94.56 88 LEU A C 1
ATOM 695 O O . LEU A 1 88 ? -2.103 -2.167 -0.248 1.00 94.56 88 LEU A O 1
ATOM 699 N N . ASP A 1 89 ? -2.987 -3.776 1.047 1.00 94.25 89 ASP A N 1
ATOM 700 C CA . ASP A 1 89 ? -2.329 -4.905 0.387 1.00 94.25 89 ASP A CA 1
ATOM 701 C C . ASP A 1 89 ? -2.813 -5.066 -1.054 1.00 94.25 89 ASP A C 1
ATOM 703 O O . ASP A 1 89 ? -1.990 -5.015 -1.971 1.00 94.25 89 ASP A O 1
ATOM 707 N N . GLU A 1 90 ? -4.128 -5.136 -1.272 1.00 91.06 90 GLU A N 1
ATOM 708 C CA . GLU A 1 90 ? -4.735 -5.163 -2.611 1.00 91.06 90 GLU A CA 1
ATOM 709 C C . GLU A 1 90 ? -4.235 -4.011 -3.491 1.00 91.06 90 GLU A C 1
ATOM 711 O O . GLU A 1 90 ? -3.896 -4.199 -4.658 1.00 91.06 90 GLU A O 1
ATOM 716 N N . ALA A 1 91 ? -4.166 -2.810 -2.919 1.00 91.00 91 ALA A N 1
ATOM 717 C CA . ALA A 1 91 ? -3.818 -1.604 -3.647 1.00 91.00 91 ALA A CA 1
ATOM 718 C C . ALA A 1 91 ? -2.325 -1.450 -3.951 1.00 91.00 91 ALA A C 1
ATOM 720 O O . ALA A 1 91 ? -1.980 -0.695 -4.854 1.00 91.00 91 ALA A O 1
ATOM 721 N N . THR A 1 92 ? -1.431 -2.092 -3.193 1.00 93.56 92 THR A N 1
ATOM 722 C CA . THR A 1 92 ? 0.018 -1.852 -3.311 1.00 93.56 92 THR A CA 1
ATOM 723 C C . THR A 1 92 ? 0.793 -3.047 -3.845 1.00 93.56 92 THR A C 1
ATOM 725 O O . THR A 1 92 ? 1.765 -2.841 -4.572 1.00 93.56 92 THR A O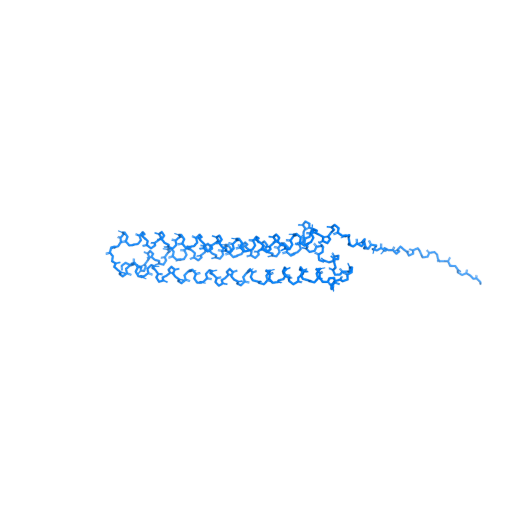 1
ATOM 728 N N . ILE A 1 93 ? 0.376 -4.285 -3.551 1.00 93.69 93 ILE A N 1
ATOM 729 C CA . ILE A 1 93 ? 1.120 -5.493 -3.940 1.00 93.69 93 ILE A CA 1
ATOM 730 C C . ILE A 1 93 ? 1.220 -5.605 -5.461 1.00 93.69 93 ILE A C 1
ATOM 732 O O . ILE A 1 93 ? 2.322 -5.775 -5.975 1.00 93.69 93 ILE A O 1
ATOM 736 N N . GLY A 1 94 ? 0.114 -5.425 -6.190 1.00 92.75 94 GLY A N 1
ATOM 737 C CA . GLY A 1 94 ? 0.117 -5.532 -7.653 1.00 92.75 94 GLY A CA 1
ATOM 738 C C . GLY A 1 94 ? 1.086 -4.553 -8.325 1.00 92.75 94 GLY A C 1
ATOM 739 O O . GLY A 1 94 ? 1.837 -4.938 -9.223 1.00 92.75 94 GLY A O 1
ATOM 740 N N . PHE A 1 95 ? 1.146 -3.305 -7.849 1.00 95.12 95 PHE A N 1
ATOM 741 C CA . PHE A 1 95 ? 2.089 -2.313 -8.374 1.00 95.12 95 PHE A CA 1
ATOM 742 C C . PHE A 1 95 ? 3.535 -2.616 -7.984 1.00 95.12 95 PHE A C 1
ATOM 744 O O . PHE A 1 95 ? 4.427 -2.441 -8.812 1.00 95.12 95 PHE A O 1
ATOM 751 N N . ILE A 1 96 ? 3.782 -3.093 -6.759 1.00 96.19 96 ILE A N 1
ATOM 752 C CA . ILE A 1 96 ? 5.124 -3.507 -6.326 1.00 96.19 96 ILE A CA 1
ATOM 753 C C . ILE A 1 96 ? 5.630 -4.659 -7.200 1.00 96.19 96 ILE A C 1
ATOM 755 O O . ILE A 1 96 ? 6.761 -4.588 -7.678 1.00 96.19 96 ILE A O 1
ATOM 759 N N . GLU A 1 97 ? 4.808 -5.681 -7.452 1.00 96.31 97 GLU A N 1
ATOM 760 C CA . GLU A 1 97 ? 5.192 -6.798 -8.325 1.00 96.31 97 GLU A CA 1
ATOM 761 C C . GLU A 1 97 ? 5.383 -6.350 -9.774 1.00 96.31 97 GLU A C 1
ATOM 763 O O . GLU A 1 97 ? 6.359 -6.736 -10.411 1.00 96.31 97 GLU A O 1
ATOM 768 N N . SER A 1 98 ? 4.531 -5.454 -10.275 1.00 95.19 98 SER A N 1
ATOM 769 C CA . SER A 1 98 ? 4.708 -4.858 -11.606 1.00 95.19 98 SER A CA 1
ATOM 770 C C . SER A 1 98 ? 6.050 -4.132 -11.714 1.00 95.19 98 SER A C 1
ATOM 772 O O . SER A 1 98 ? 6.782 -4.324 -12.682 1.00 95.19 98 SER A O 1
ATOM 774 N N . CYS A 1 99 ? 6.424 -3.357 -10.690 1.00 96.81 99 CYS A N 1
ATOM 775 C CA . CYS A 1 99 ? 7.712 -2.673 -10.670 1.00 96.81 99 CYS A CA 1
ATOM 776 C C . CYS A 1 99 ? 8.892 -3.653 -10.661 1.00 96.81 99 CYS A C 1
ATOM 778 O O . CYS A 1 99 ? 9.875 -3.430 -11.364 1.00 96.81 99 CYS A O 1
ATOM 780 N N . ARG A 1 100 ? 8.805 -4.730 -9.868 1.00 97.44 100 ARG A N 1
ATOM 781 C CA . ARG A 1 100 ? 9.847 -5.767 -9.788 1.00 97.44 100 ARG A CA 1
ATOM 782 C C . ARG A 1 100 ? 10.012 -6.512 -11.101 1.00 97.44 100 ARG A C 1
ATOM 784 O O . ARG A 1 100 ? 11.139 -6.720 -11.533 1.00 97.44 100 ARG A O 1
ATOM 791 N N . ASN A 1 101 ? 8.909 -6.887 -11.738 1.00 97.12 101 ASN A N 1
ATOM 792 C CA . ASN A 1 101 ? 8.936 -7.607 -13.005 1.00 97.12 101 ASN A CA 1
ATOM 793 C C . ASN A 1 101 ? 9.562 -6.753 -14.109 1.00 97.12 101 ASN A C 1
ATOM 795 O O . ASN A 1 101 ? 10.474 -7.220 -14.785 1.00 97.12 101 ASN A O 1
ATOM 799 N N . LEU A 1 102 ? 9.152 -5.484 -14.227 1.00 96.62 102 LEU A N 1
ATOM 800 C CA . LEU A 1 102 ? 9.760 -4.552 -15.180 1.00 96.62 102 LEU A CA 1
ATOM 801 C C . LEU A 1 102 ? 11.255 -4.359 -14.899 1.00 96.62 102 LEU A C 1
ATOM 803 O O . LEU A 1 102 ? 12.058 -4.413 -15.825 1.00 96.62 102 LEU A O 1
ATOM 807 N N . LEU A 1 103 ? 11.642 -4.188 -13.631 1.00 97.69 103 LEU A N 1
ATOM 808 C CA . LEU A 1 103 ? 13.045 -4.037 -13.247 1.00 97.69 103 LEU A CA 1
ATOM 809 C C . LEU A 1 103 ? 13.870 -5.269 -13.648 1.00 97.69 103 LEU A C 1
ATOM 811 O O . LEU A 1 103 ? 14.897 -5.120 -14.305 1.00 97.69 103 LEU A O 1
ATOM 815 N N . ASN A 1 104 ? 13.383 -6.470 -13.328 1.00 98.12 104 ASN A N 1
ATOM 816 C CA . ASN A 1 104 ? 14.039 -7.732 -13.667 1.00 98.12 104 ASN A CA 1
ATOM 817 C C . ASN A 1 104 ? 14.216 -7.901 -15.182 1.00 98.12 104 ASN A C 1
ATOM 819 O O . ASN A 1 104 ? 15.295 -8.280 -15.630 1.00 98.12 104 ASN A O 1
ATOM 823 N N . MET A 1 105 ? 13.180 -7.603 -15.971 1.00 97.75 105 MET A N 1
ATOM 824 C CA . MET A 1 105 ? 13.244 -7.689 -17.433 1.00 97.75 105 MET A CA 1
ATOM 825 C C . MET A 1 105 ? 14.274 -6.707 -18.014 1.00 97.75 105 MET A C 1
ATOM 827 O O . MET A 1 105 ? 15.032 -7.068 -18.915 1.00 97.75 105 MET A O 1
ATOM 831 N N . ILE A 1 106 ? 14.355 -5.482 -17.477 1.00 96.44 106 ILE A N 1
ATOM 832 C CA . ILE A 1 106 ? 15.368 -4.496 -17.883 1.00 96.44 106 ILE A CA 1
ATOM 833 C C . ILE A 1 106 ? 16.778 -4.981 -17.504 1.00 96.44 106 ILE A C 1
ATOM 835 O O . ILE A 1 106 ? 17.701 -4.883 -18.308 1.00 96.44 106 ILE A O 1
ATOM 839 N N . GLU A 1 107 ? 16.977 -5.495 -16.288 1.00 95.38 107 GLU A N 1
ATOM 840 C CA . GLU A 1 107 ? 18.284 -5.970 -15.809 1.00 95.38 107 GLU A CA 1
ATOM 841 C C . GLU A 1 107 ? 18.797 -7.189 -16.580 1.00 95.38 107 GLU A C 1
ATOM 843 O O . GLU A 1 107 ? 19.995 -7.295 -16.849 1.00 95.38 107 GLU A O 1
ATOM 848 N N . LYS A 1 108 ? 17.893 -8.081 -16.986 1.00 96.94 108 LYS A N 1
ATOM 849 C CA . LYS A 1 108 ? 18.211 -9.266 -17.789 1.00 96.94 108 LYS A CA 1
ATOM 850 C C . LYS A 1 108 ? 18.283 -8.996 -19.290 1.00 96.94 108 LYS A C 1
ATOM 852 O O . LYS A 1 108 ? 18.579 -9.920 -20.039 1.00 96.94 108 LYS A O 1
ATOM 857 N N . HIS A 1 109 ? 18.070 -7.751 -19.721 1.00 94.75 109 HIS A N 1
ATOM 858 C CA . HIS A 1 109 ? 18.037 -7.368 -21.136 1.00 94.75 109 HIS A CA 1
ATOM 859 C C . HIS A 1 109 ? 16.992 -8.169 -21.938 1.00 94.75 109 HIS A C 1
ATOM 861 O O . HIS A 1 109 ? 17.190 -8.475 -23.109 1.00 94.75 109 HIS A O 1
ATOM 867 N N . GLU A 1 110 ? 15.868 -8.508 -21.299 1.00 96.56 110 GLU A N 1
ATOM 868 C CA . GLU A 1 110 ? 14.758 -9.264 -21.899 1.00 96.56 110 GLU A CA 1
ATOM 869 C C . GLU A 1 110 ? 13.798 -8.363 -22.697 1.00 96.56 110 GLU A C 1
ATOM 871 O O . GLU A 1 110 ? 12.886 -8.867 -23.342 1.00 96.56 110 GLU A O 1
ATOM 876 N N . MET A 1 111 ? 13.999 -7.038 -22.663 1.00 94.94 111 MET A N 1
ATOM 877 C CA . MET A 1 111 ? 13.193 -6.061 -23.398 1.00 94.94 111 MET A CA 1
ATOM 878 C C . MET A 1 111 ? 13.884 -5.590 -24.680 1.00 94.94 111 MET A C 1
ATOM 880 O O . MET A 1 111 ? 15.041 -5.164 -24.660 1.00 94.94 111 MET A O 1
ATOM 884 N N . ASN A 1 112 ? 13.145 -5.568 -25.786 1.00 93.44 112 ASN A N 1
ATOM 885 C CA . ASN A 1 112 ? 13.573 -4.938 -27.032 1.00 93.44 112 ASN A CA 1
ATOM 886 C C . ASN A 1 112 ? 13.383 -3.401 -27.004 1.00 93.44 112 ASN A C 1
ATOM 888 O O . ASN A 1 112 ? 12.793 -2.835 -26.083 1.00 93.44 112 ASN A O 1
ATOM 892 N N . GLN A 1 113 ? 13.862 -2.699 -28.038 1.00 92.94 113 GLN A N 1
ATOM 893 C CA . GLN A 1 113 ? 13.795 -1.229 -28.111 1.00 92.94 113 GLN A CA 1
ATOM 894 C C . GLN A 1 113 ? 12.370 -0.656 -28.077 1.00 92.94 113 GLN A C 1
ATOM 896 O O . GLN A 1 113 ? 12.160 0.444 -27.560 1.00 92.94 113 GLN A O 1
ATOM 901 N N . VAL A 1 114 ? 11.377 -1.379 -28.602 1.00 93.00 114 VAL A N 1
ATOM 902 C CA . VAL A 1 114 ? 9.972 -0.947 -28.567 1.00 93.00 114 VAL A CA 1
AT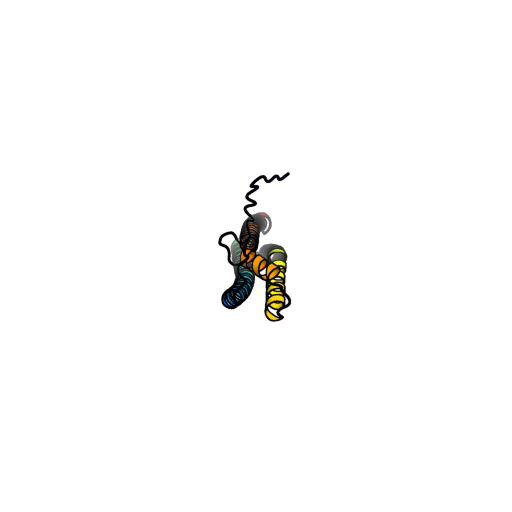OM 903 C C . VAL A 1 114 ? 9.434 -1.039 -27.140 1.00 93.00 114 VAL A C 1
ATOM 905 O O . VAL A 1 114 ? 8.840 -0.078 -26.649 1.00 93.00 114 VAL A O 1
ATOM 908 N N . GLU A 1 115 ? 9.698 -2.148 -26.451 1.00 94.94 115 GLU A N 1
ATOM 909 C CA . GLU A 1 115 ? 9.288 -2.385 -25.060 1.00 94.94 115 GLU A CA 1
ATOM 910 C C . GLU A 1 115 ? 9.966 -1.407 -24.091 1.00 94.94 115 GLU A C 1
ATOM 912 O O . GLU A 1 115 ? 9.309 -0.837 -23.215 1.00 94.94 115 GLU A O 1
ATOM 917 N N . LEU A 1 116 ? 11.257 -1.126 -24.292 1.00 94.69 116 LEU A N 1
ATOM 918 C CA . LEU A 1 116 ? 11.989 -0.116 -23.524 1.00 94.69 116 LEU A CA 1
ATOM 919 C C . LEU A 1 116 ? 11.406 1.284 -23.744 1.00 94.69 116 LEU A C 1
ATOM 921 O O . LEU A 1 116 ? 11.204 2.028 -22.784 1.00 94.69 116 LEU A O 1
ATOM 925 N N . ASN A 1 117 ? 11.086 1.652 -24.989 1.00 92.88 117 ASN A N 1
ATOM 926 C CA . ASN A 1 117 ? 10.491 2.955 -25.289 1.00 92.88 117 ASN A CA 1
ATOM 927 C C . ASN A 1 117 ? 9.091 3.104 -24.677 1.00 92.88 117 ASN A C 1
ATOM 929 O O . ASN A 1 117 ? 8.748 4.175 -24.171 1.00 92.88 117 ASN A O 1
ATOM 933 N N . GLN A 1 118 ? 8.279 2.047 -24.690 1.00 91.81 118 GLN A N 1
ATOM 934 C CA . GLN A 1 118 ? 6.972 2.038 -24.027 1.00 91.81 118 GLN A CA 1
ATOM 935 C C . GLN A 1 118 ? 7.114 2.176 -22.509 1.00 91.81 118 GLN A C 1
ATOM 937 O O . GLN A 1 118 ? 6.471 3.039 -21.909 1.00 91.81 118 GLN A O 1
ATOM 942 N N . THR A 1 119 ? 8.017 1.405 -21.903 1.00 93.81 119 THR A N 1
ATOM 943 C CA . THR A 1 119 ? 8.310 1.464 -20.464 1.00 93.81 119 THR A CA 1
ATOM 944 C C . THR A 1 119 ? 8.791 2.859 -20.058 1.00 93.81 119 THR A C 1
ATOM 946 O O . THR A 1 119 ? 8.285 3.440 -19.096 1.00 93.81 119 THR A O 1
ATOM 949 N N . LYS A 1 120 ? 9.670 3.474 -20.859 1.00 93.56 120 LYS A N 1
ATOM 950 C CA . LYS A 1 120 ? 10.129 4.858 -20.681 1.00 93.56 120 LYS A CA 1
ATOM 951 C C . LYS A 1 120 ? 8.962 5.839 -20.673 1.00 93.56 120 LYS A C 1
ATOM 953 O O . LYS A 1 120 ? 8.898 6.696 -19.795 1.00 93.56 120 LYS A O 1
ATOM 958 N N . ARG A 1 121 ? 8.025 5.719 -21.618 1.00 91.38 121 ARG A N 1
ATOM 959 C CA . ARG A 1 121 ? 6.838 6.589 -21.677 1.00 91.38 121 ARG A CA 1
ATOM 960 C C . ARG A 1 121 ? 5.943 6.413 -20.454 1.00 91.38 121 ARG A C 1
ATOM 962 O O . ARG A 1 121 ? 5.530 7.400 -19.859 1.00 91.38 121 ARG A O 1
ATOM 969 N N . MET A 1 122 ? 5.698 5.174 -20.036 1.00 93.19 122 MET A N 1
ATOM 970 C CA . MET A 1 122 ? 4.857 4.878 -18.873 1.00 93.19 122 MET A CA 1
ATOM 971 C C . MET A 1 122 ? 5.441 5.396 -17.551 1.00 93.19 122 MET A C 1
ATOM 973 O O . MET A 1 122 ? 4.670 5.763 -16.664 1.00 93.19 122 MET A O 1
ATOM 977 N N . LEU A 1 123 ? 6.773 5.421 -17.417 1.00 92.44 123 LEU A N 1
ATOM 978 C CA . LEU A 1 123 ? 7.467 5.764 -16.171 1.00 92.44 123 LEU A CA 1
ATOM 979 C C . LEU A 1 123 ? 7.973 7.210 -16.108 1.00 92.44 123 LEU A C 1
ATOM 981 O O . LEU A 1 123 ? 7.891 7.842 -15.055 1.00 92.44 123 LEU A O 1
ATOM 985 N N . LEU A 1 124 ? 8.552 7.724 -17.194 1.00 90.06 124 LEU A N 1
ATOM 986 C CA . LEU A 1 124 ? 9.350 8.956 -17.172 1.00 90.06 124 LEU A CA 1
ATOM 987 C C . LEU A 1 124 ? 8.648 10.164 -17.802 1.00 90.06 124 LEU A C 1
ATOM 989 O O . LEU A 1 124 ? 9.087 11.289 -17.574 1.00 90.06 124 LEU A O 1
ATOM 993 N N . GLN A 1 125 ? 7.570 9.976 -18.570 1.00 85.94 125 GLN A N 1
ATOM 994 C CA . GLN A 1 125 ? 6.790 11.118 -19.054 1.00 85.94 125 GLN A CA 1
ATOM 995 C C . GLN A 1 125 ? 5.983 11.755 -17.921 1.00 85.94 125 GLN A C 1
ATOM 997 O O . GLN A 1 125 ? 5.555 11.082 -16.983 1.00 85.94 125 GLN A O 1
ATOM 1002 N N . GLN A 1 126 ? 5.758 13.066 -18.037 1.00 72.81 126 GLN A N 1
ATOM 1003 C CA . GLN A 1 126 ? 4.985 13.850 -17.072 1.00 72.81 126 GLN A CA 1
ATOM 1004 C C . GLN A 1 126 ? 3.560 13.292 -16.885 1.00 72.81 126 GLN A C 1
ATOM 1006 O O . GLN A 1 126 ? 3.066 13.256 -15.762 1.00 72.81 126 GLN A O 1
ATOM 1011 N N . ASP A 1 127 ? 2.977 12.742 -17.957 1.00 73.25 127 ASP A N 1
ATOM 1012 C CA . ASP A 1 127 ? 1.690 12.031 -17.964 1.00 73.25 127 ASP A CA 1
ATOM 1013 C C . ASP A 1 127 ? 1.844 10.505 -18.068 1.00 73.25 127 ASP A C 1
ATOM 1015 O O . ASP A 1 127 ? 1.012 9.808 -18.650 1.00 73.25 127 ASP A O 1
ATOM 1019 N N . GLY A 1 128 ? 2.935 9.960 -17.526 1.00 84.00 128 GLY A N 1
ATOM 1020 C CA . GLY A 1 128 ? 3.174 8.522 -17.499 1.00 84.00 128 GLY A CA 1
ATOM 1021 C C . GLY A 1 128 ? 2.019 7.782 -16.818 1.00 84.00 128 GLY A C 1
ATOM 1022 O O . GLY A 1 128 ? 1.800 7.923 -15.610 1.00 84.00 128 GLY A O 1
ATOM 1023 N N . LEU A 1 129 ? 1.287 6.975 -17.596 1.00 87.81 129 LEU A N 1
ATOM 1024 C CA . LEU A 1 129 ? 0.063 6.293 -17.155 1.00 87.81 129 LEU A CA 1
ATOM 1025 C C . LEU A 1 129 ? 0.267 5.470 -15.876 1.00 87.81 129 LEU A C 1
ATOM 1027 O O . LEU A 1 129 ? -0.619 5.422 -15.027 1.00 87.81 129 LEU A O 1
ATOM 1031 N N . PHE A 1 130 ? 1.445 4.868 -15.698 1.00 89.81 130 PHE A N 1
ATOM 1032 C CA . PHE A 1 130 ? 1.733 4.031 -14.535 1.00 89.81 130 PHE A CA 1
ATOM 1033 C C . PHE A 1 130 ? 1.781 4.843 -13.231 1.00 89.81 130 PHE A C 1
ATOM 1035 O O . PHE A 1 130 ? 1.160 4.473 -12.234 1.00 89.81 130 PHE A O 1
ATOM 1042 N N . LYS A 1 131 ? 2.446 6.006 -13.248 1.00 86.25 131 LYS A N 1
ATOM 1043 C CA . LYS A 1 131 ? 2.482 6.929 -12.100 1.00 86.25 131 LYS A CA 1
ATOM 1044 C C . LYS A 1 131 ? 1.098 7.483 -11.781 1.00 86.25 131 LYS A C 1
ATOM 1046 O O . LYS A 1 131 ? 0.718 7.563 -10.613 1.00 86.25 131 LYS A O 1
ATOM 1051 N N . GLN A 1 132 ? 0.333 7.840 -12.811 1.00 90.88 132 GLN A N 1
ATOM 1052 C CA . GLN A 1 132 ? -1.033 8.331 -12.639 1.00 90.88 132 GLN A CA 1
ATOM 1053 C C . GLN A 1 132 ? -1.930 7.276 -11.979 1.00 90.88 132 GLN A C 1
ATOM 1055 O O . GLN A 1 132 ? -2.623 7.590 -11.012 1.00 90.88 132 GLN A O 1
ATOM 1060 N N . GLN A 1 133 ? -1.861 6.022 -12.431 1.00 91.56 133 GLN A N 1
ATOM 1061 C CA . GLN A 1 133 ? -2.613 4.907 -11.849 1.00 91.56 133 GLN A CA 1
ATOM 1062 C C . GLN A 1 133 ? -2.245 4.652 -10.383 1.00 91.56 133 GLN A C 1
ATOM 1064 O O . GLN A 1 133 ? -3.139 4.469 -9.551 1.00 91.56 133 GLN A O 1
ATOM 1069 N N . ILE A 1 134 ? -0.951 4.694 -10.042 1.00 90.94 134 ILE A N 1
ATOM 1070 C CA . ILE A 1 134 ? -0.486 4.585 -8.652 1.00 90.94 134 ILE A CA 1
ATOM 1071 C C . ILE A 1 134 ? -1.089 5.708 -7.798 1.00 90.94 134 ILE A C 1
ATOM 1073 O O . ILE A 1 134 ? -1.706 5.440 -6.766 1.00 90.94 134 ILE A O 1
ATOM 1077 N N . ASN A 1 135 ? -0.978 6.960 -8.246 1.00 89.88 135 ASN A N 1
ATOM 1078 C CA . ASN A 1 135 ? -1.474 8.120 -7.504 1.00 89.88 135 ASN A CA 1
ATOM 1079 C C . ASN A 1 135 ? -2.997 8.085 -7.305 1.00 89.88 135 ASN A C 1
ATOM 1081 O O . ASN A 1 135 ? -3.486 8.348 -6.204 1.00 89.88 135 ASN A O 1
ATOM 1085 N N . GLN A 1 136 ? -3.751 7.722 -8.345 1.00 92.62 136 GLN A N 1
ATOM 1086 C CA . GLN A 1 136 ? -5.206 7.569 -8.274 1.00 92.62 136 GLN A CA 1
ATOM 1087 C C . GLN A 1 136 ? -5.605 6.467 -7.290 1.00 92.62 136 GLN A C 1
ATOM 1089 O O . GLN A 1 136 ? -6.489 6.674 -6.456 1.00 92.62 136 GLN A O 1
ATOM 1094 N N . THR A 1 137 ? -4.917 5.325 -7.336 1.00 92.19 137 THR A N 1
ATOM 1095 C CA . THR A 1 137 ? -5.180 4.204 -6.428 1.00 92.19 137 THR A CA 1
ATOM 1096 C C . THR A 1 137 ? -4.909 4.597 -4.979 1.00 92.19 137 THR A C 1
ATOM 1098 O O . THR A 1 137 ? -5.754 4.377 -4.112 1.00 92.19 137 THR A O 1
ATOM 1101 N N . ILE A 1 138 ? -3.775 5.246 -4.706 1.00 90.75 138 ILE A N 1
ATOM 1102 C CA . ILE A 1 138 ? -3.427 5.718 -3.359 1.00 90.75 138 ILE A CA 1
ATOM 1103 C C . ILE A 1 138 ? -4.461 6.730 -2.853 1.00 90.75 138 ILE A C 1
ATOM 1105 O O . ILE A 1 138 ? -4.897 6.639 -1.706 1.00 90.75 138 ILE A O 1
ATOM 1109 N N . SER A 1 139 ? -4.899 7.664 -3.700 1.00 93.50 139 SER A N 1
ATOM 1110 C CA . SER A 1 139 ? -5.945 8.630 -3.347 1.00 93.50 139 SER A CA 1
ATOM 1111 C C . SER A 1 139 ? -7.265 7.937 -2.985 1.00 93.50 139 SER A C 1
ATOM 1113 O O . SER A 1 139 ? -7.856 8.220 -1.940 1.00 93.50 139 SER A O 1
ATOM 1115 N N . ALA A 1 140 ? -7.697 6.966 -3.794 1.00 92.75 140 ALA A N 1
ATOM 1116 C CA . ALA A 1 140 ? -8.908 6.193 -3.534 1.00 92.75 140 ALA A CA 1
ATOM 1117 C C . ALA A 1 140 ? -8.825 5.407 -2.214 1.00 92.75 140 ALA A C 1
ATOM 1119 O O . ALA A 1 140 ? -9.780 5.407 -1.433 1.00 92.75 140 ALA A O 1
ATOM 1120 N N . VAL A 1 141 ? -7.676 4.789 -1.928 1.00 93.25 141 VAL A N 1
ATOM 1121 C CA . VAL A 1 141 ? -7.448 4.060 -0.673 1.00 93.25 141 VAL A CA 1
ATOM 1122 C C . VAL A 1 141 ? -7.442 5.000 0.524 1.00 93.25 141 VAL A C 1
ATOM 1124 O O . VAL A 1 141 ? -8.095 4.698 1.518 1.00 93.25 141 VAL A O 1
ATOM 1127 N N . ASN A 1 142 ? -6.791 6.160 0.434 1.00 92.12 142 ASN A N 1
ATOM 1128 C CA . ASN A 1 142 ? -6.812 7.151 1.511 1.00 92.12 142 ASN A CA 1
ATOM 1129 C C . ASN A 1 142 ? -8.247 7.607 1.821 1.00 92.12 142 ASN A C 1
ATOM 1131 O O . ASN A 1 142 ? -8.641 7.675 2.984 1.00 92.12 142 ASN A O 1
ATOM 1135 N N . ASN A 1 143 ? -9.067 7.835 0.792 1.00 94.94 143 ASN A N 1
ATOM 1136 C CA . ASN A 1 143 ? -10.481 8.170 0.969 1.00 94.94 143 ASN A CA 1
ATOM 1137 C C . ASN A 1 143 ? -11.273 7.037 1.641 1.00 94.94 143 ASN A C 1
ATOM 1139 O O . ASN A 1 143 ? -12.116 7.294 2.502 1.00 94.94 143 ASN A O 1
ATOM 1143 N N . TYR A 1 144 ? -11.012 5.782 1.268 1.00 94.06 144 TYR A N 1
ATOM 1144 C CA . TYR A 1 144 ? -11.608 4.613 1.918 1.00 94.06 144 TYR A CA 1
ATOM 1145 C C . TYR A 1 144 ? -11.208 4.518 3.396 1.00 94.06 144 TYR A C 1
ATOM 1147 O O . TYR A 1 144 ? -12.072 4.358 4.260 1.00 94.06 144 TYR A O 1
ATOM 1155 N N . VAL A 1 145 ? -9.916 4.678 3.689 1.00 94.44 145 VAL A N 1
ATOM 1156 C CA . VAL A 1 145 ? -9.353 4.652 5.044 1.00 94.44 145 VAL A CA 1
ATOM 1157 C C . VAL A 1 145 ? -10.012 5.709 5.929 1.00 94.44 145 VAL A C 1
ATOM 1159 O O . VAL A 1 145 ? -10.497 5.378 7.009 1.00 94.44 145 VAL A O 1
ATOM 1162 N N . MET A 1 146 ? -10.127 6.950 5.450 1.00 95.25 146 MET A N 1
ATOM 1163 C CA . MET A 1 146 ? -10.780 8.034 6.192 1.00 95.25 146 MET A CA 1
ATOM 1164 C C . MET A 1 146 ? -12.240 7.716 6.535 1.00 95.25 146 MET A C 1
ATOM 1166 O O . MET A 1 146 ? -12.670 7.917 7.671 1.00 95.25 146 MET A O 1
ATOM 1170 N N . LYS A 1 147 ? -13.005 7.156 5.589 1.00 96.25 147 LYS A N 1
ATOM 1171 C CA . LYS A 1 147 ? -14.398 6.738 5.834 1.00 96.25 147 LYS A CA 1
ATOM 1172 C C . LYS A 1 147 ? -14.494 5.622 6.875 1.00 96.25 147 LYS A C 1
ATOM 1174 O O . LYS A 1 147 ? -15.412 5.618 7.698 1.00 96.25 147 LYS A O 1
ATOM 1179 N N . LYS A 1 148 ? -13.561 4.669 6.842 1.00 96.31 148 LYS A N 1
ATOM 1180 C CA . LYS A 1 148 ? -13.508 3.551 7.791 1.00 96.31 148 LYS A CA 1
ATOM 1181 C C . LYS A 1 148 ? -13.128 4.004 9.200 1.00 96.31 148 LYS A C 1
ATOM 1183 O O . LYS A 1 148 ? -13.790 3.567 10.137 1.00 96.31 148 LYS A O 1
ATOM 1188 N N . ILE A 1 149 ? -12.163 4.918 9.345 1.00 95.62 149 ILE A N 1
ATOM 1189 C CA . ILE A 1 149 ? -11.845 5.558 10.635 1.00 95.62 149 ILE A CA 1
ATOM 1190 C C . ILE A 1 149 ? -13.095 6.224 11.212 1.00 95.62 149 ILE A C 1
ATOM 1192 O O . ILE A 1 149 ? -13.488 5.916 12.333 1.00 95.62 149 ILE A O 1
ATOM 1196 N N . TRP A 1 150 ? -13.760 7.073 10.425 1.00 95.94 150 TRP A N 1
ATOM 1197 C CA . TRP A 1 150 ? -14.954 7.779 10.888 1.00 95.94 150 TRP A CA 1
ATOM 1198 C C . TRP A 1 150 ? -16.058 6.809 11.329 1.00 95.94 150 TRP A C 1
ATOM 1200 O O . TRP A 1 150 ? -16.672 6.979 12.378 1.00 95.94 150 TRP A O 1
ATOM 1210 N N . THR A 1 151 ? -16.279 5.741 10.558 1.00 95.25 151 THR A N 1
ATOM 1211 C CA . THR A 1 151 ? -17.263 4.705 10.903 1.00 95.25 151 THR A CA 1
ATOM 1212 C C . THR A 1 151 ? -16.913 4.012 12.220 1.00 95.25 151 THR A C 1
ATOM 1214 O O . THR A 1 151 ? -17.796 3.803 13.048 1.00 95.25 151 THR A O 1
ATOM 1217 N N . PHE A 1 152 ? -15.637 3.689 12.434 1.00 95.56 152 PHE A N 1
ATOM 1218 C CA . PHE A 1 152 ? -15.150 3.100 13.678 1.00 95.56 152 PHE A CA 1
ATOM 1219 C C . PHE A 1 152 ? -15.411 4.016 14.881 1.00 95.56 152 PHE A C 1
ATOM 1221 O O . PHE A 1 152 ? -16.005 3.567 15.859 1.00 95.56 152 PHE A O 1
ATOM 1228 N N . GLU A 1 153 ? -15.061 5.301 14.790 1.00 94.31 153 GLU A N 1
ATOM 1229 C CA . GLU A 1 153 ? -15.287 6.283 15.862 1.00 94.31 153 GLU A CA 1
ATOM 1230 C C . GLU A 1 153 ? -16.783 6.422 16.205 1.00 94.31 153 GLU A C 1
ATOM 1232 O O . GLU A 1 153 ? -17.176 6.483 17.375 1.00 94.31 153 GLU A O 1
ATOM 1237 N N . GLN A 1 154 ? -17.654 6.395 15.192 1.00 93.56 154 GLN A N 1
ATOM 1238 C CA . GLN A 1 154 ? -19.109 6.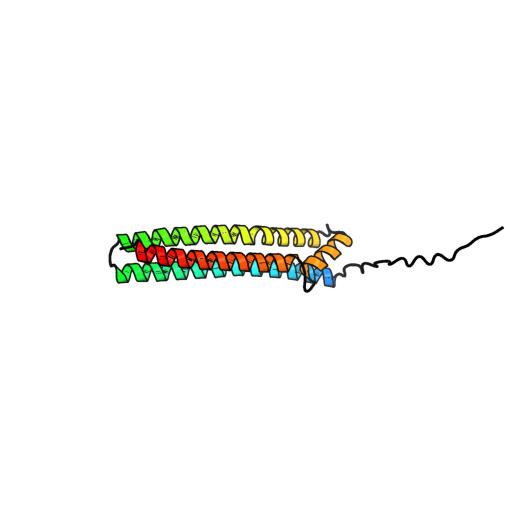394 15.384 1.00 93.56 154 GLN A CA 1
ATOM 1239 C C . GLN A 1 154 ? -19.635 5.094 16.006 1.00 93.56 154 GLN A C 1
ATOM 1241 O O . GLN A 1 154 ? -20.589 5.125 16.780 1.00 93.56 154 GLN A O 1
ATOM 1246 N N . GLN A 1 155 ? -19.055 3.943 15.667 1.00 92.25 155 GLN A N 1
ATOM 1247 C CA . GLN A 1 155 ? -19.473 2.652 16.213 1.00 92.25 155 GLN A CA 1
ATOM 1248 C C . GLN A 1 155 ? -19.103 2.527 17.686 1.00 92.25 155 GLN A C 1
ATOM 1250 O O . GLN A 1 155 ? -19.976 2.241 18.505 1.00 92.25 155 GLN A O 1
ATOM 1255 N N . ILE A 1 156 ? -17.847 2.798 18.045 1.00 93.12 156 ILE A N 1
ATOM 1256 C CA . ILE A 1 156 ? -17.399 2.658 19.436 1.00 93.12 156 ILE A CA 1
ATOM 1257 C C . ILE A 1 156 ? -18.119 3.639 20.360 1.00 93.12 156 ILE A C 1
ATOM 1259 O O . ILE A 1 156 ? -18.494 3.269 21.467 1.00 93.12 156 ILE A O 1
ATOM 1263 N N . SER A 1 157 ? -18.394 4.858 19.885 1.00 88.19 157 SER A N 1
ATOM 1264 C CA . SER A 1 157 ? -19.113 5.861 20.669 1.00 88.19 157 SER A CA 1
ATOM 1265 C C . SER A 1 157 ? -20.578 5.510 20.889 1.00 88.19 157 SER A C 1
ATOM 1267 O O . SER A 1 157 ? -21.143 6.008 21.845 1.00 88.19 157 SER A O 1
ATOM 1269 N N . LYS A 1 158 ? -21.197 4.669 20.051 1.00 88.25 158 LYS A N 1
ATOM 1270 C CA . LYS A 1 158 ? -22.608 4.259 20.184 1.00 88.25 158 LYS A CA 1
ATOM 1271 C C . LYS A 1 158 ? -22.790 2.907 20.868 1.00 88.25 158 LYS A C 1
ATOM 1273 O O . LYS A 1 158 ? -23.830 2.679 21.474 1.00 88.25 158 LYS A O 1
ATOM 1278 N N . GLN A 1 159 ? -21.825 2.002 20.721 1.00 88.06 159 GLN A N 1
ATOM 1279 C CA . GLN A 1 159 ? -21.993 0.584 21.056 1.00 88.06 159 GLN A CA 1
ATOM 1280 C C . GLN A 1 159 ? -21.159 0.134 22.258 1.00 88.06 159 GLN A C 1
ATOM 1282 O O . GLN A 1 159 ? -21.491 -0.880 22.867 1.00 88.06 159 GLN A O 1
ATOM 1287 N N . CYS A 1 160 ? -20.094 0.860 22.609 1.00 88.19 160 CYS A N 1
ATOM 1288 C CA . CYS A 1 160 ? -19.192 0.474 23.691 1.00 88.19 160 CYS A CA 1
ATOM 1289 C C . CYS A 1 160 ? -19.480 1.295 24.963 1.00 88.19 160 CYS A C 1
ATOM 1291 O O . CYS A 1 160 ? -18.764 2.251 25.268 1.00 88.19 160 CYS A O 1
ATOM 1293 N N . TYR A 1 161 ? -20.544 0.920 25.683 1.00 78.19 161 TYR A N 1
ATOM 1294 C CA . TYR A 1 161 ? -20.940 1.450 26.997 1.00 78.19 161 TYR A CA 1
ATOM 1295 C C . TYR A 1 161 ? -20.984 0.332 28.033 1.00 78.19 161 TYR A C 1
ATOM 1297 O O . TYR A 1 161 ? -21.446 -0.770 27.663 1.00 78.19 161 TYR A O 1
#

Radius of gyration: 25.9 Å; chains: 1; bounding box: 44×23×107 Å